Protein AF-X1S3T5-F1 (afdb_monomer)

Solvent-accessible surface area (backbone atoms only — not comparable to full-atom values): 7760 Å² total; per-residue (Å²): 111,68,67,63,49,52,54,51,52,50,55,52,50,51,53,50,52,52,49,50,54,53,49,53,52,50,53,52,50,52,52,51,49,52,53,50,51,56,49,50,52,53,48,52,55,48,54,51,51,52,53,51,52,54,50,53,50,50,52,50,49,52,48,44,70,74,37,48,56,56,51,55,51,50,56,60,45,52,71,33,62,77,34,66,72,46,38,52,52,49,53,52,30,56,75,66,46,58,40,40,69,66,55,52,20,63,73,66,75,44,60,62,70,58,47,53,51,42,51,51,53,38,36,72,70,66,45,39,45,68,49,99,85,58,33,36,27,54,55,75,90,116

Organism: NCBI:txid412755

Secondary structure (DSSP, 8-state):
-HHHHHHHHHHHHHHHHHHHHHHHHHHHHHHHHHHHHHHHHHHHHHHHHHHHHHHHHHHHHHHHHHHHHHHHHHHHHHHHHT-HHHHHHHHHHHHHSEEEHHHHHHHHT--HHHHHHHHHHHHHTT-EEE-TTSEEEEPP--

Foldseek 3Di:
DVVVVVVVVVVVVVVVVVVVVVVVVVVVVVVVVVVVVVVVVVVVVVVVVVVVVVVVVVVVVVVCVVCVLVVLVVVLVVVCVVPPLLNQLLVVQAVVFKDALVVSCVSSVHDSVVSVVSLVVCVVSVQWDADPVRIIGGDDRD

Sequence (142 aa):
LLDSKLTSTEATSEAKDLKSRFQEIRDSQQNMINKLEEALDKKREADEKVRKLNKEMEELRIFRQNNVNKITYYDKLTDLMEHEAQFKAFLIVEQVGSMTLDDLRNALGSPIVLVKKLVQNLQKVDLFEIDDAGKISVKKIE

Nearest PDB structures (foldseek):
  3cdh-assembly1_A  TM=7.301E-01  e=9.996E-03  Ruegeria pomeroyi DSS-3
  7wup-assembly1_B  TM=6.213E-01  e=3.443E-03  Apiospora montagnei NRRL 25634
  7y3h-assembly1_A  TM=6.331E-01  e=5.489E-03  Apiospora montagnei NRRL 25634
  7wvs-assembly1_A  TM=6.348E-01  e=1.491E-02  Aspergillus carbonarius ITEM 5010
  2qlz-assembly1_A  TM=7.220E-01  e=5.285E-02  unclassified

pLDDT: mean 84.18, std 7.91, range [53.16, 95.0]

Structure (mmCIF, N/CA/C/O backbone):
data_AF-X1S3T5-F1
#
_entry.id   AF-X1S3T5-F1
#
loop_
_atom_site.group_PDB
_atom_site.id
_atom_site.type_symbol
_atom_site.label_atom_id
_atom_site.label_alt_id
_atom_site.label_comp_id
_atom_site.label_asym_id
_atom_site.label_entity_id
_atom_site.label_seq_id
_atom_site.pdbx_PDB_ins_code
_atom_site.Cartn_x
_atom_site.Cartn_y
_atom_site.Cartn_z
_atom_site.occupancy
_atom_site.B_iso_or_equiv
_atom_site.auth_seq_id
_atom_site.auth_comp_id
_atom_site.auth_asym_id
_atom_site.auth_atom_id
_atom_site.pdbx_PDB_model_num
ATOM 1 N N . LEU A 1 1 ? -53.125 -5.033 75.603 1.00 62.16 1 LEU A N 1
ATOM 2 C CA . LEU A 1 1 ? -51.704 -5.411 75.828 1.00 62.16 1 LEU A CA 1
ATOM 3 C C . LEU A 1 1 ? -51.195 -6.394 74.775 1.00 62.16 1 LEU A C 1
ATOM 5 O O . LEU A 1 1 ? -50.121 -6.151 74.245 1.00 62.16 1 LEU A O 1
ATOM 9 N N . LEU A 1 2 ? -51.942 -7.459 74.450 1.00 70.94 2 LEU A N 1
ATOM 10 C CA . LEU A 1 2 ? -51.554 -8.410 73.397 1.00 70.94 2 LEU A CA 1
ATOM 11 C C . LEU A 1 2 ? -51.579 -7.778 71.989 1.00 70.94 2 LEU A C 1
ATOM 13 O O . LEU A 1 2 ? -50.569 -7.829 71.299 1.00 70.94 2 LEU A O 1
ATOM 17 N N . ASP A 1 3 ? -52.658 -7.072 71.626 1.00 66.69 3 ASP A N 1
ATOM 18 C CA . ASP A 1 3 ? -52.787 -6.401 70.313 1.00 66.69 3 ASP A CA 1
ATOM 19 C C . ASP A 1 3 ? -51.736 -5.313 70.073 1.00 66.69 3 ASP A C 1
ATOM 21 O O . ASP A 1 3 ? -51.215 -5.162 68.975 1.00 66.69 3 ASP A O 1
ATOM 25 N N . SER A 1 4 ? -51.364 -4.579 71.124 1.00 68.88 4 SER A N 1
ATOM 26 C CA . SER A 1 4 ? -50.289 -3.580 71.071 1.00 68.88 4 SER A CA 1
ATOM 27 C C . SER A 1 4 ? -48.908 -4.215 70.859 1.00 68.88 4 SER A C 1
ATOM 29 O O . SER A 1 4 ? -48.041 -3.598 70.244 1.00 68.88 4 SER A O 1
ATOM 31 N N . LYS A 1 5 ? -48.686 -5.440 71.354 1.00 70.44 5 LYS A N 1
ATOM 32 C CA . LYS A 1 5 ? -47.450 -6.183 71.084 1.00 70.44 5 LYS A CA 1
ATOM 33 C C . LYS A 1 5 ? -47.443 -6.742 69.665 1.00 70.44 5 LYS A C 1
ATOM 35 O O . LYS A 1 5 ? -46.418 -6.622 69.013 1.00 70.44 5 LYS A O 1
ATOM 40 N N . LEU A 1 6 ? -48.571 -7.277 69.196 1.00 72.06 6 LEU A N 1
ATOM 41 C CA . LEU A 1 6 ? -48.747 -7.793 67.833 1.00 72.06 6 LEU A CA 1
ATOM 42 C C . LEU A 1 6 ? -48.524 -6.707 66.769 1.00 72.06 6 LEU A C 1
ATOM 44 O O . LEU A 1 6 ? -47.671 -6.868 65.900 1.00 72.06 6 LEU A O 1
ATOM 48 N N . THR A 1 7 ? -49.180 -5.557 66.918 1.00 75.00 7 THR A N 1
ATOM 49 C CA . THR A 1 7 ? -48.998 -4.397 66.023 1.00 75.00 7 THR A CA 1
ATOM 50 C C . THR A 1 7 ? -47.572 -3.838 66.064 1.00 75.00 7 THR A C 1
ATOM 52 O O . THR A 1 7 ? -47.018 -3.464 65.036 1.00 75.00 7 THR A O 1
ATOM 55 N N . SER A 1 8 ? -46.927 -3.830 67.235 1.00 72.69 8 SER A N 1
ATOM 56 C CA . SER A 1 8 ? -45.516 -3.437 67.372 1.00 72.69 8 SER A CA 1
ATOM 57 C C . SER A 1 8 ? -44.557 -4.427 66.692 1.00 72.69 8 SER A C 1
ATOM 59 O O . SER A 1 8 ? -43.595 -4.010 66.043 1.00 72.69 8 SER A O 1
ATOM 61 N N . THR A 1 9 ? -44.825 -5.735 66.778 1.00 75.75 9 THR A N 1
ATOM 62 C CA . THR A 1 9 ? -44.039 -6.768 66.081 1.00 75.75 9 THR A CA 1
ATOM 63 C C . THR A 1 9 ? -44.226 -6.738 64.564 1.00 75.75 9 THR A C 1
ATOM 65 O O . THR A 1 9 ? -43.255 -6.916 63.834 1.00 75.75 9 THR A O 1
ATOM 68 N N . GLU A 1 10 ? -45.433 -6.447 64.075 1.00 78.31 10 GLU A N 1
ATOM 69 C CA . GLU A 1 10 ? -45.687 -6.254 62.642 1.00 78.31 10 GLU A CA 1
ATOM 70 C C . GLU A 1 10 ? -44.973 -5.005 62.120 1.00 78.31 10 GLU A C 1
ATOM 72 O O . GLU A 1 10 ? -44.196 -5.102 61.173 1.00 78.31 10 GLU A O 1
ATOM 77 N N . ALA A 1 11 ? -45.105 -3.867 62.807 1.00 78.12 11 ALA A N 1
ATOM 78 C CA . ALA A 1 11 ? -44.429 -2.627 62.424 1.00 78.12 11 ALA A CA 1
ATOM 79 C C . ALA A 1 11 ? -42.893 -2.754 62.436 1.00 78.12 11 ALA A C 1
ATOM 81 O O . ALA A 1 11 ? -42.201 -2.195 61.583 1.00 78.12 11 ALA A O 1
ATOM 82 N N . THR A 1 12 ? -42.329 -3.511 63.383 1.00 78.94 12 THR A N 1
ATOM 83 C CA . THR A 1 12 ? -40.879 -3.778 63.411 1.00 78.94 12 THR A CA 1
ATOM 84 C C . THR A 1 12 ? -40.437 -4.743 62.314 1.00 78.94 12 THR A C 1
ATOM 86 O O . THR A 1 12 ? -39.339 -4.575 61.777 1.00 78.94 12 THR A O 1
ATOM 89 N N . SER A 1 13 ? -41.270 -5.717 61.939 1.00 81.06 13 SER A N 1
ATOM 90 C CA . SER A 1 13 ? -41.000 -6.610 60.809 1.00 81.06 13 SER A CA 1
ATOM 91 C C . SER A 1 13 ? -41.051 -5.859 59.476 1.00 81.06 13 SER A C 1
ATOM 93 O O . SER A 1 13 ? -40.135 -5.992 58.666 1.00 81.06 13 SER A O 1
ATOM 95 N N . GLU A 1 14 ? -42.055 -5.002 59.280 1.00 82.38 14 GLU A N 1
ATOM 96 C CA . GLU A 1 14 ? -42.170 -4.139 58.101 1.00 82.38 14 GLU A CA 1
ATOM 97 C C . GLU A 1 14 ? -40.993 -3.169 57.991 1.00 82.38 14 GLU A C 1
ATOM 99 O O . GLU A 1 14 ? -40.385 -3.057 56.929 1.00 82.38 14 GLU A O 1
ATOM 104 N N . ALA A 1 15 ? -40.591 -2.525 59.091 1.00 82.25 15 ALA A N 1
ATOM 105 C CA . ALA A 1 15 ? -39.426 -1.641 59.100 1.00 82.25 15 ALA A CA 1
ATOM 106 C C . ALA A 1 15 ? -38.122 -2.379 58.746 1.00 82.25 15 ALA A C 1
ATOM 108 O O . ALA A 1 15 ? -37.241 -1.815 58.090 1.00 82.25 15 ALA A O 1
ATOM 109 N N . LYS A 1 16 ? -37.986 -3.646 59.162 1.00 85.00 16 LYS A N 1
ATOM 110 C CA . LYS A 1 16 ? -36.829 -4.484 58.830 1.00 85.00 16 LYS A CA 1
ATOM 111 C C . LYS A 1 16 ? -36.825 -4.881 57.352 1.00 85.00 16 LYS A C 1
ATOM 113 O O . LYS A 1 16 ? -35.767 -4.812 56.733 1.00 85.00 16 LYS A O 1
ATOM 118 N N . ASP A 1 17 ? -37.981 -5.228 56.787 1.00 89.06 17 ASP A N 1
ATOM 119 C CA . ASP A 1 17 ? -38.124 -5.529 55.356 1.00 89.06 17 ASP A CA 1
ATOM 120 C C . ASP A 1 17 ? -37.839 -4.291 54.492 1.00 89.06 17 ASP A C 1
ATOM 122 O O . ASP A 1 17 ? -37.055 -4.343 53.544 1.00 89.06 17 ASP A O 1
ATOM 126 N N . LEU A 1 18 ? -38.379 -3.133 54.883 1.00 85.12 18 LEU A N 1
ATOM 127 C CA . LEU A 1 18 ? -38.139 -1.864 54.196 1.00 85.12 18 LEU A CA 1
ATOM 128 C C . LEU A 1 18 ? -36.652 -1.491 54.209 1.00 85.12 18 LEU A C 1
ATOM 130 O O . LEU A 1 18 ? -36.106 -1.062 53.193 1.00 85.12 18 LEU A O 1
ATOM 134 N N . LYS A 1 19 ? -35.979 -1.689 55.349 1.00 89.12 19 LYS A N 1
ATOM 135 C CA . LYS A 1 19 ? -34.537 -1.462 55.482 1.00 89.12 19 LYS A CA 1
ATOM 136 C C . LYS A 1 19 ? -33.732 -2.367 54.549 1.00 89.12 19 LYS A C 1
ATOM 138 O O . LYS A 1 19 ? -32.821 -1.866 53.895 1.00 89.12 19 LYS A O 1
ATOM 143 N N . SER A 1 20 ? -34.074 -3.653 54.458 1.00 89.44 20 SER A N 1
ATOM 144 C CA . SER A 1 20 ? -33.423 -4.585 53.527 1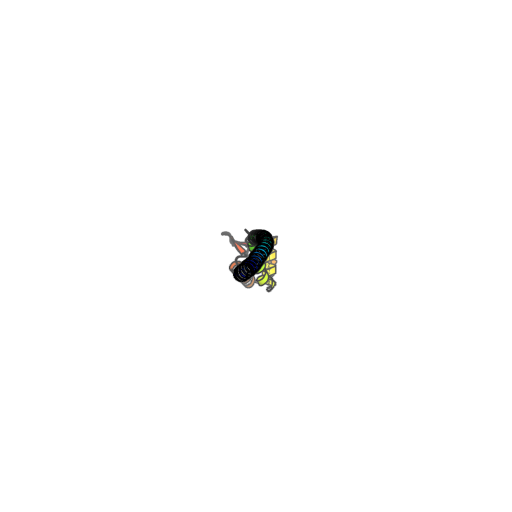.00 89.44 20 SER A CA 1
ATOM 145 C C . SER A 1 20 ? -33.583 -4.130 52.077 1.00 89.44 20 SER A C 1
ATOM 147 O O . SER A 1 20 ? -32.586 -4.009 51.371 1.00 89.44 20 SER A O 1
ATOM 149 N N . ARG A 1 21 ? -34.798 -3.748 51.658 1.00 90.94 21 ARG A N 1
ATOM 150 C CA . ARG A 1 21 ? -35.053 -3.238 50.298 1.00 90.94 21 ARG A CA 1
ATOM 151 C C . ARG A 1 21 ? -34.280 -1.955 49.996 1.00 90.94 21 ARG A C 1
ATOM 153 O O . ARG A 1 21 ? -33.737 -1.802 48.908 1.00 90.94 21 ARG A O 1
ATOM 160 N N . PHE A 1 22 ? -34.194 -1.029 50.952 1.00 91.81 22 PHE A N 1
ATOM 161 C CA . PHE A 1 22 ? -33.383 0.183 50.790 1.00 91.81 22 PHE A CA 1
ATOM 162 C C . PHE A 1 22 ? -31.897 -0.134 50.626 1.00 91.81 22 PHE A C 1
ATOM 164 O O . PHE A 1 22 ? -31.207 0.527 49.850 1.00 91.81 22 PHE A O 1
ATOM 171 N N . GLN A 1 23 ? -31.411 -1.135 51.352 1.00 91.12 23 GLN A N 1
ATOM 172 C CA . GLN A 1 23 ? -30.025 -1.565 51.276 1.00 91.12 23 GLN A CA 1
ATOM 173 C C . GLN A 1 23 ? -29.730 -2.220 49.920 1.00 91.12 23 GLN A C 1
ATOM 175 O O . GLN A 1 23 ? -28.777 -1.822 49.260 1.00 91.12 23 GLN A O 1
ATOM 180 N N . GLU A 1 24 ? -30.622 -3.082 49.429 1.00 92.62 24 GLU A N 1
ATOM 181 C CA . GLU A 1 24 ? -30.543 -3.666 48.083 1.00 92.62 24 GLU A CA 1
ATOM 182 C C . GLU A 1 24 ? -30.579 -2.606 46.971 1.00 92.62 24 GLU A C 1
ATOM 184 O O . GLU A 1 24 ? -29.788 -2.663 46.028 1.00 92.62 24 GLU A O 1
ATOM 189 N N . ILE A 1 25 ? -31.459 -1.603 47.083 1.00 92.50 25 ILE A N 1
ATOM 190 C CA . ILE A 1 25 ? -31.532 -0.492 46.121 1.00 92.50 25 ILE A CA 1
ATOM 191 C C . ILE A 1 25 ? -30.221 0.293 46.117 1.00 92.50 25 ILE A C 1
ATOM 193 O O . ILE A 1 25 ? -29.691 0.600 45.049 1.00 92.50 25 ILE A O 1
ATOM 197 N N . ARG A 1 26 ? -29.682 0.606 47.298 1.00 92.94 26 ARG A N 1
ATOM 198 C CA . ARG A 1 26 ? -28.414 1.325 47.426 1.00 92.94 26 ARG A CA 1
ATOM 199 C C . ARG A 1 26 ? -27.256 0.522 46.832 1.00 92.94 26 ARG A C 1
ATOM 201 O O . ARG A 1 26 ? -26.456 1.085 46.087 1.00 92.94 26 ARG A O 1
ATOM 208 N N . ASP A 1 27 ? -27.192 -0.776 47.104 1.00 94.56 27 ASP A N 1
ATOM 209 C CA . ASP A 1 27 ? -26.158 -1.660 46.563 1.00 94.56 27 ASP A CA 1
ATOM 210 C C . ASP A 1 27 ? -26.282 -1.776 45.034 1.00 94.56 27 ASP A C 1
ATOM 212 O O . ASP A 1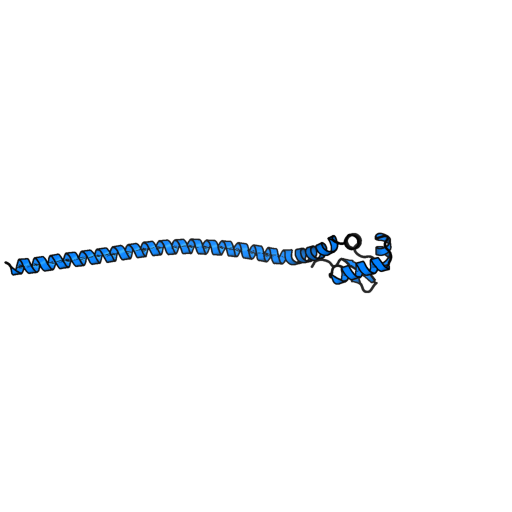 27 ? -25.287 -1.709 44.309 1.00 94.56 27 ASP A O 1
ATOM 216 N N . SER A 1 28 ? -27.509 -1.851 44.509 1.00 94.06 28 SER A N 1
ATOM 217 C CA . SER A 1 28 ? -27.770 -1.821 43.067 1.00 94.06 28 SER A CA 1
ATOM 218 C C . SER A 1 28 ? -27.358 -0.495 42.424 1.00 94.06 28 SER A C 1
ATOM 220 O O . SER A 1 28 ? -26.831 -0.499 41.310 1.00 94.06 28 SER A O 1
ATOM 222 N N . GLN A 1 29 ? -27.605 0.637 43.086 1.00 92.94 29 GLN A N 1
ATOM 223 C CA . GLN A 1 29 ? -27.195 1.956 42.603 1.00 92.94 29 GLN A CA 1
ATOM 224 C C . GLN A 1 29 ? -25.675 2.086 42.586 1.00 92.94 29 GLN A C 1
ATOM 226 O O . GLN A 1 29 ? -25.119 2.507 41.575 1.00 92.94 29 GLN A O 1
ATOM 231 N N . GLN A 1 30 ? -24.996 1.646 43.647 1.00 92.88 30 GLN A N 1
ATOM 232 C CA . GLN A 1 30 ? -23.536 1.651 43.699 1.00 92.88 30 GLN A CA 1
ATOM 233 C C . GLN A 1 30 ? -22.935 0.767 42.599 1.00 92.88 30 GLN A C 1
ATOM 235 O O . GLN A 1 30 ? -22.013 1.182 41.902 1.00 92.88 30 GLN A O 1
ATOM 240 N N . ASN A 1 31 ? -23.502 -0.420 42.375 1.00 95.00 31 ASN A N 1
ATOM 241 C CA . ASN A 1 31 ? -23.077 -1.303 41.291 1.00 95.00 31 ASN A CA 1
ATOM 242 C C . ASN A 1 31 ? -23.300 -0.683 39.904 1.00 95.00 31 ASN A C 1
ATOM 244 O O . ASN A 1 31 ? -22.478 -0.877 39.009 1.00 95.00 31 ASN A O 1
ATOM 248 N N . MET A 1 32 ? -24.398 0.053 39.703 1.00 92.12 32 MET A N 1
ATOM 249 C CA . MET A 1 32 ? -24.631 0.788 38.456 1.00 92.12 32 MET A CA 1
ATOM 250 C C . MET A 1 32 ? -23.618 1.912 38.254 1.00 92.12 32 MET A C 1
ATOM 252 O O . MET A 1 32 ? -23.115 2.052 37.143 1.00 92.12 32 MET A O 1
ATOM 256 N N . ILE A 1 33 ? -23.292 2.670 39.304 1.00 93.81 33 ILE A N 1
ATOM 257 C CA . ILE A 1 33 ? -22.275 3.729 39.247 1.00 93.81 33 ILE A CA 1
ATOM 258 C C . ILE A 1 33 ? -20.923 3.133 38.851 1.00 93.81 33 ILE A C 1
ATOM 260 O O . ILE A 1 33 ? -20.345 3.568 37.859 1.00 93.81 33 ILE A O 1
ATOM 264 N N . ASN A 1 34 ? -20.484 2.070 39.530 1.00 94.88 34 ASN A N 1
ATOM 265 C CA . ASN A 1 34 ? -19.206 1.418 39.236 1.00 94.88 34 ASN A CA 1
ATOM 266 C C . ASN A 1 34 ? -19.149 0.905 37.783 1.00 94.88 34 ASN A C 1
ATOM 268 O O . ASN A 1 34 ? -18.171 1.125 37.073 1.00 94.88 34 ASN A O 1
ATOM 272 N N . LYS A 1 35 ? -20.223 0.267 37.294 1.00 94.56 35 LYS A N 1
ATOM 273 C CA . LYS A 1 35 ? -20.303 -0.190 35.893 1.00 94.56 35 LYS A CA 1
ATOM 274 C C . LYS A 1 35 ? -20.253 0.965 34.896 1.00 94.56 35 LYS A C 1
ATOM 276 O O . LYS A 1 35 ? -19.726 0.800 33.797 1.00 94.56 35 LYS A O 1
ATOM 281 N N . LEU A 1 36 ? -20.840 2.106 35.247 1.00 93.19 36 LEU A N 1
ATOM 282 C CA . LEU A 1 36 ? -20.867 3.285 34.392 1.00 93.19 36 LEU A CA 1
ATOM 283 C C . LEU A 1 36 ? -19.487 3.948 34.328 1.00 93.19 36 LEU A C 1
ATOM 285 O O . LEU A 1 36 ? -19.058 4.322 33.240 1.00 93.19 36 LEU A O 1
ATOM 289 N N . GLU A 1 37 ? -18.767 4.012 35.448 1.00 92.56 37 GLU A N 1
ATOM 290 C CA . GLU A 1 37 ? -17.366 4.447 35.496 1.00 92.56 37 GLU A CA 1
ATOM 291 C C . GLU A 1 37 ? -16.473 3.539 34.640 1.00 92.56 37 GLU A C 1
ATOM 293 O O . GLU A 1 37 ? -15.806 4.026 33.727 1.00 92.56 37 GLU A O 1
ATOM 298 N N . GLU A 1 38 ? -16.559 2.216 34.817 1.00 94.56 38 GLU A N 1
ATOM 299 C CA . GLU A 1 38 ? -15.812 1.262 33.986 1.00 94.56 38 GLU A CA 1
ATOM 300 C C . GLU A 1 38 ? -16.133 1.400 32.489 1.00 94.56 38 GLU A C 1
ATOM 302 O O . GLU A 1 38 ? -15.251 1.277 31.636 1.00 94.56 38 GLU A O 1
ATOM 307 N N . ALA A 1 39 ? -17.404 1.625 32.142 1.00 92.31 39 ALA A N 1
ATOM 308 C CA . ALA A 1 39 ? -17.819 1.807 30.757 1.00 92.31 39 ALA A CA 1
ATOM 309 C C . ALA A 1 39 ? -17.270 3.112 30.162 1.00 92.31 39 ALA A C 1
ATOM 311 O O . ALA A 1 39 ? -16.869 3.132 28.997 1.00 92.31 39 ALA A O 1
ATOM 312 N N . LEU A 1 40 ? -17.229 4.191 30.947 1.00 93.12 40 LEU A N 1
ATOM 313 C CA . LEU A 1 40 ? -16.652 5.466 30.527 1.00 93.12 40 LEU A CA 1
ATOM 314 C C . LEU A 1 40 ? -15.141 5.363 30.319 1.00 93.12 40 LEU A C 1
ATOM 316 O O . LEU A 1 40 ? -14.641 5.889 29.323 1.00 93.12 40 LEU A O 1
ATOM 320 N N . ASP A 1 41 ? -14.429 4.659 31.194 1.00 93.69 41 ASP A N 1
ATOM 321 C CA . ASP A 1 41 ? -12.988 4.453 31.044 1.00 93.69 41 ASP A CA 1
ATOM 322 C C . ASP A 1 41 ? -12.675 3.589 29.819 1.00 93.69 41 ASP A C 1
ATOM 324 O O . ASP A 1 41 ? -11.878 3.988 28.968 1.00 93.69 41 ASP A O 1
ATOM 328 N N . LYS A 1 42 ? -13.409 2.486 29.619 1.00 92.31 42 LYS A N 1
ATOM 329 C CA . LYS A 1 42 ? -13.303 1.672 28.393 1.00 92.31 42 LYS A CA 1
ATOM 330 C C . LYS A 1 42 ? -13.609 2.479 27.133 1.00 92.31 42 LYS A C 1
ATOM 332 O O . LYS A 1 42 ? -12.945 2.297 26.112 1.00 92.31 42 LYS A O 1
ATOM 337 N N . LYS A 1 43 ? -14.596 3.381 27.185 1.00 91.69 43 LYS A N 1
ATOM 338 C CA . LYS A 1 43 ? -14.912 4.274 26.065 1.00 91.69 43 LYS A CA 1
ATOM 339 C C . LYS A 1 43 ? -13.743 5.215 25.767 1.00 91.69 43 LYS A C 1
ATOM 341 O O . LYS A 1 43 ? -13.377 5.355 24.605 1.00 91.69 43 LYS A O 1
ATOM 346 N N . ARG A 1 44 ? -13.138 5.828 26.789 1.00 92.62 44 ARG A N 1
ATOM 347 C CA . ARG A 1 44 ? -11.970 6.709 26.617 1.00 92.62 44 ARG A CA 1
ATOM 348 C C . ARG A 1 44 ? -10.796 5.968 25.984 1.00 92.62 44 ARG A C 1
ATOM 350 O O . ARG A 1 44 ? -10.231 6.459 25.011 1.00 92.62 44 ARG A O 1
ATOM 357 N N . GLU A 1 45 ? -10.477 4.771 26.470 1.00 93.56 45 GLU A N 1
ATOM 358 C CA . GLU A 1 45 ? -9.417 3.940 25.888 1.00 93.56 45 GLU A CA 1
ATOM 359 C C . GLU A 1 45 ? -9.706 3.558 24.430 1.00 93.56 45 GLU A C 1
ATOM 361 O O . GLU A 1 45 ? -8.807 3.568 23.584 1.00 93.56 45 GLU A O 1
ATOM 366 N N . ALA A 1 46 ? -10.959 3.216 24.117 1.00 89.44 46 ALA A N 1
ATOM 367 C CA . ALA A 1 46 ? -11.375 2.906 22.755 1.00 89.44 46 ALA A CA 1
ATOM 368 C C . ALA A 1 46 ? -11.254 4.133 21.838 1.00 89.44 46 ALA A C 1
ATOM 370 O O . ALA A 1 46 ? -10.691 4.020 20.750 1.00 89.44 46 ALA A O 1
ATOM 371 N N . ASP A 1 47 ? -11.696 5.308 22.292 1.00 90.88 47 ASP A N 1
ATOM 372 C CA . ASP A 1 47 ? -11.585 6.564 21.546 1.00 90.88 47 ASP A CA 1
ATOM 373 C C . ASP A 1 47 ? -10.112 6.933 21.280 1.00 90.88 47 ASP A C 1
ATOM 375 O O . ASP A 1 47 ? -9.763 7.382 20.184 1.00 90.88 47 ASP A O 1
ATOM 379 N N . GLU A 1 48 ? -9.210 6.699 22.238 1.00 91.81 48 GLU A N 1
ATOM 380 C CA . GLU A 1 48 ? -7.769 6.890 22.040 1.00 91.81 48 GLU A CA 1
ATOM 381 C C . GLU A 1 48 ? -7.176 5.915 21.018 1.00 91.81 48 GLU A C 1
ATOM 383 O O . GLU A 1 48 ? -6.392 6.330 20.158 1.00 91.81 48 GLU A O 1
ATOM 388 N N . LYS A 1 49 ? -7.561 4.634 21.068 1.00 91.50 49 LYS A N 1
ATOM 389 C CA . LYS A 1 49 ? -7.144 3.634 20.072 1.00 91.50 49 LYS A CA 1
ATOM 390 C C . LYS A 1 49 ? -7.631 4.008 18.676 1.00 91.50 49 LYS A C 1
ATOM 392 O O . LYS A 1 49 ? -6.842 3.977 17.738 1.00 91.50 49 LYS A O 1
ATOM 397 N N . VAL A 1 50 ? -8.886 4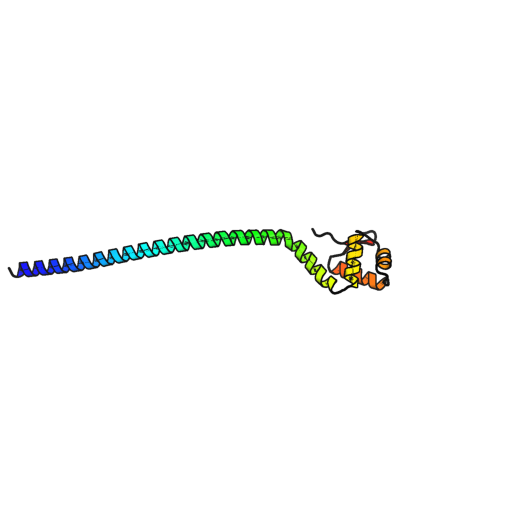.439 18.545 1.00 90.44 50 VAL A N 1
ATOM 398 C CA . VAL A 1 50 ? -9.451 4.912 17.272 1.00 90.44 50 VAL A CA 1
ATOM 399 C C . VAL A 1 50 ? -8.673 6.118 16.747 1.00 90.44 50 VAL A C 1
ATOM 401 O O . VAL A 1 50 ? -8.340 6.167 15.566 1.00 90.44 50 VAL A O 1
ATOM 404 N N . ARG A 1 51 ? -8.308 7.075 17.610 1.00 90.69 51 ARG A N 1
ATOM 405 C CA . ARG A 1 51 ? -7.480 8.223 17.204 1.00 90.69 51 ARG A CA 1
ATOM 406 C C . ARG A 1 51 ? -6.095 7.807 16.711 1.00 90.69 51 ARG A C 1
ATOM 408 O O . ARG A 1 51 ? -5.629 8.383 15.733 1.00 90.69 51 ARG A O 1
ATOM 415 N N . LYS A 1 52 ? -5.438 6.847 17.370 1.00 92.69 52 LYS A N 1
ATOM 416 C CA . LYS A 1 52 ? -4.132 6.323 16.931 1.00 92.69 52 LYS A CA 1
ATOM 417 C C . LYS A 1 52 ? -4.248 5.615 15.581 1.00 92.69 52 LYS A C 1
ATOM 419 O O . LYS A 1 52 ? -3.546 5.992 14.652 1.00 92.69 52 LYS A O 1
ATOM 424 N N . LEU A 1 53 ? -5.210 4.704 15.442 1.00 90.25 53 LEU A N 1
ATOM 425 C CA . LEU A 1 53 ? -5.455 3.975 14.195 1.00 90.25 53 LEU A CA 1
ATOM 426 C C . LEU A 1 53 ? -5.808 4.905 13.029 1.00 90.25 53 LEU A C 1
ATOM 428 O O . LEU A 1 53 ? -5.340 4.698 11.916 1.00 90.25 53 LEU A O 1
ATOM 432 N N . ASN A 1 54 ? -6.590 5.961 13.269 1.00 88.44 54 ASN A N 1
ATOM 433 C CA . ASN A 1 54 ? -6.904 6.943 12.231 1.00 88.44 54 ASN A CA 1
ATOM 434 C C . ASN A 1 54 ? -5.667 7.729 11.773 1.00 88.44 54 ASN A C 1
ATOM 436 O O . ASN A 1 54 ? -5.554 8.032 10.588 1.00 88.44 54 ASN A O 1
ATOM 440 N N . LYS A 1 55 ? -4.736 8.049 12.684 1.00 90.88 55 LYS A N 1
ATOM 441 C CA . LYS A 1 55 ? -3.462 8.685 12.314 1.00 90.88 55 LYS A CA 1
ATOM 442 C C . LYS A 1 55 ? -2.601 7.747 11.475 1.00 90.88 55 LYS A C 1
ATOM 444 O O . LYS A 1 55 ? -2.161 8.142 10.403 1.00 90.88 55 LYS A O 1
ATOM 449 N N . GLU A 1 56 ? -2.437 6.504 11.923 1.00 89.88 56 GLU A N 1
ATOM 450 C CA . GLU A 1 56 ? -1.678 5.482 11.194 1.00 89.88 56 GLU A CA 1
ATOM 451 C C . GLU A 1 56 ? -2.280 5.213 9.806 1.00 89.88 56 GLU A C 1
ATOM 453 O O . GLU A 1 56 ? -1.552 5.116 8.822 1.00 89.88 56 GLU A O 1
ATOM 458 N N . MET A 1 57 ? -3.612 5.160 9.686 1.00 84.19 57 MET A N 1
ATOM 459 C CA . MET A 1 57 ? -4.270 5.020 8.385 1.00 84.19 57 MET A CA 1
ATOM 460 C C . MET A 1 57 ? -3.985 6.192 7.449 1.00 84.19 57 MET A C 1
ATOM 462 O O . MET A 1 57 ? -3.763 5.961 6.261 1.00 84.19 57 MET A O 1
ATOM 466 N N . GLU A 1 58 ? -3.989 7.432 7.943 1.00 86.38 58 GLU A N 1
ATOM 467 C CA . GLU A 1 58 ? -3.695 8.584 7.086 1.00 86.38 58 GLU A CA 1
ATOM 468 C C . GLU A 1 58 ? -2.220 8.607 6.672 1.00 86.38 58 GLU A C 1
ATOM 470 O O . GLU A 1 58 ? -1.920 8.850 5.505 1.00 86.38 58 GLU A O 1
ATOM 475 N N . GLU A 1 59 ? -1.300 8.255 7.573 1.00 87.94 59 GLU A N 1
ATOM 476 C CA . GLU A 1 59 ? 0.120 8.080 7.243 1.00 87.94 59 GLU A CA 1
ATOM 477 C C . GLU A 1 59 ? 0.322 7.002 6.170 1.00 87.94 59 GLU A C 1
ATOM 479 O O . GLU A 1 59 ? 1.020 7.236 5.182 1.00 87.94 59 GLU A O 1
ATOM 484 N N . LEU A 1 60 ? -0.344 5.850 6.300 1.00 84.19 60 LEU A N 1
ATOM 485 C CA . LEU A 1 60 ? -0.312 4.785 5.296 1.00 84.19 60 LEU A CA 1
ATOM 486 C C . LEU A 1 60 ? -0.943 5.219 3.972 1.00 84.19 60 LEU A C 1
ATOM 488 O O . LEU A 1 60 ? -0.453 4.843 2.906 1.00 84.19 60 LEU A O 1
ATOM 492 N N . ARG A 1 61 ? -2.010 6.023 4.008 1.00 80.88 61 ARG A N 1
ATOM 493 C CA . ARG A 1 61 ? -2.658 6.556 2.805 1.00 80.88 61 ARG A CA 1
ATOM 494 C C . ARG A 1 61 ? -1.728 7.505 2.057 1.00 80.88 61 ARG A C 1
ATOM 496 O O . ARG A 1 61 ? -1.561 7.345 0.849 1.00 80.88 61 ARG A O 1
ATOM 503 N N . ILE A 1 62 ? -1.082 8.424 2.774 1.00 85.56 62 ILE A N 1
ATOM 504 C CA . ILE A 1 62 ? -0.080 9.345 2.226 1.00 85.56 62 ILE A CA 1
ATOM 505 C C . ILE A 1 62 ? 1.117 8.560 1.685 1.00 85.56 62 ILE A C 1
ATOM 507 O O . ILE A 1 62 ? 1.559 8.798 0.561 1.00 85.56 62 ILE A O 1
ATOM 511 N N . PHE A 1 63 ? 1.619 7.580 2.441 1.00 82.44 63 PHE A N 1
ATOM 512 C CA . PHE A 1 63 ? 2.714 6.721 2.001 1.00 82.44 63 PHE A CA 1
ATOM 513 C C . PHE A 1 63 ? 2.354 5.987 0.709 1.00 82.44 63 PHE A C 1
ATOM 515 O O . PHE A 1 63 ? 3.130 6.013 -0.246 1.00 82.44 63 PHE A O 1
ATOM 522 N N . ARG A 1 64 ? 1.167 5.378 0.649 1.00 78.81 64 ARG A N 1
ATOM 523 C CA . ARG A 1 64 ? 0.673 4.690 -0.542 1.00 78.81 64 ARG A CA 1
ATOM 524 C C . ARG A 1 64 ? 0.579 5.657 -1.719 1.00 78.81 64 ARG A C 1
ATOM 526 O O . ARG A 1 64 ? 1.107 5.357 -2.780 1.00 78.81 64 ARG A O 1
ATOM 533 N N . GLN A 1 65 ? -0.022 6.827 -1.539 1.00 79.25 65 GLN A N 1
ATOM 534 C CA . GLN A 1 65 ? -0.158 7.810 -2.613 1.00 79.25 65 GLN A CA 1
ATOM 535 C C . GLN A 1 65 ? 1.202 8.273 -3.161 1.00 79.25 65 GLN A C 1
ATOM 537 O O . GLN A 1 65 ? 1.369 8.372 -4.371 1.00 79.25 65 GLN A O 1
ATOM 542 N N . ASN A 1 66 ? 2.190 8.478 -2.289 1.00 79.56 66 ASN A N 1
ATOM 543 C CA . ASN A 1 66 ? 3.515 8.958 -2.683 1.00 79.56 66 ASN A CA 1
ATOM 544 C C . ASN A 1 66 ? 4.425 7.868 -3.266 1.00 79.56 66 ASN A C 1
ATOM 546 O O . ASN A 1 66 ? 5.389 8.182 -3.965 1.00 79.56 66 ASN A O 1
ATOM 550 N N . ASN A 1 67 ? 4.174 6.598 -2.938 1.00 80.75 67 ASN A N 1
ATOM 551 C CA . ASN A 1 67 ? 5.089 5.506 -3.268 1.00 80.75 67 ASN A CA 1
ATOM 552 C C . ASN A 1 67 ? 4.500 4.461 -4.212 1.00 80.75 67 ASN A C 1
ATOM 554 O O . ASN A 1 67 ? 5.277 3.693 -4.758 1.00 80.75 67 ASN A O 1
ATOM 558 N N . VAL A 1 68 ? 3.190 4.429 -4.477 1.00 78.56 68 VAL A N 1
ATOM 559 C CA . VAL A 1 68 ? 2.595 3.445 -5.404 1.00 78.56 68 VAL A CA 1
ATOM 560 C C . VAL A 1 68 ? 3.212 3.528 -6.795 1.00 78.56 68 VAL A C 1
ATOM 562 O O . VAL A 1 68 ? 3.535 2.486 -7.358 1.00 78.56 68 VAL A O 1
ATOM 565 N N . ASN A 1 69 ? 3.446 4.728 -7.327 1.00 73.50 69 ASN A N 1
ATOM 566 C CA . ASN A 1 69 ? 4.042 4.879 -8.659 1.00 73.50 69 ASN A CA 1
ATOM 567 C C . ASN A 1 69 ? 5.487 4.360 -8.677 1.00 73.50 69 ASN A C 1
ATOM 569 O O . ASN A 1 69 ? 5.877 3.644 -9.596 1.00 73.50 69 ASN A O 1
ATOM 573 N N . LYS A 1 70 ? 6.252 4.629 -7.609 1.00 75.62 70 LYS A N 1
ATOM 574 C CA . LYS A 1 70 ? 7.619 4.115 -7.440 1.00 75.62 70 LYS A CA 1
ATOM 575 C C . LYS A 1 70 ? 7.641 2.598 -7.275 1.00 75.62 70 LYS A C 1
ATOM 577 O O . LYS A 1 70 ? 8.421 1.938 -7.942 1.00 75.62 70 LYS A O 1
ATOM 582 N N . ILE A 1 71 ? 6.776 2.048 -6.424 1.00 76.12 71 ILE A N 1
ATOM 583 C CA . ILE A 1 71 ? 6.656 0.604 -6.187 1.00 76.12 71 ILE A CA 1
ATOM 584 C C . ILE A 1 71 ? 6.284 -0.097 -7.492 1.00 76.12 71 ILE A C 1
ATOM 586 O O . ILE A 1 71 ? 6.981 -1.011 -7.898 1.00 76.12 71 ILE A O 1
ATOM 590 N N . THR A 1 72 ? 5.276 0.401 -8.210 1.00 75.50 72 THR A N 1
ATOM 591 C CA . THR A 1 72 ? 4.852 -0.173 -9.497 1.00 75.50 72 THR A CA 1
ATOM 592 C C . THR A 1 72 ? 5.974 -0.115 -10.535 1.00 75.50 72 THR A C 1
ATOM 594 O O . THR A 1 72 ? 6.145 -1.045 -11.317 1.00 75.50 72 THR A O 1
ATOM 597 N N . TYR A 1 73 ? 6.751 0.969 -10.559 1.00 72.12 73 TYR A N 1
ATOM 598 C CA . TYR A 1 73 ? 7.911 1.082 -11.437 1.00 72.12 73 TYR A CA 1
ATOM 599 C C . TYR A 1 73 ? 9.013 0.075 -11.082 1.00 72.12 73 TYR A C 1
ATOM 601 O O . TYR A 1 73 ? 9.529 -0.598 -11.971 1.00 72.12 73 TYR A O 1
ATOM 609 N N . TYR A 1 74 ? 9.349 -0.067 -9.798 1.00 75.25 74 TYR A N 1
ATOM 610 C CA . TYR A 1 74 ? 10.352 -1.033 -9.349 1.00 75.25 74 TYR A CA 1
ATOM 611 C C . TYR A 1 74 ? 9.891 -2.481 -9.527 1.00 75.25 74 TYR A C 1
ATOM 613 O O . TYR A 1 74 ? 10.694 -3.301 -9.952 1.00 75.25 74 TYR A O 1
ATOM 621 N N . ASP A 1 75 ? 8.612 -2.785 -9.305 1.00 76.88 75 ASP A N 1
ATOM 622 C CA . ASP A 1 75 ? 8.037 -4.107 -9.571 1.00 76.88 75 ASP A CA 1
ATOM 623 C C . ASP A 1 75 ? 8.176 -4.476 -11.055 1.00 76.88 75 ASP A C 1
ATOM 625 O O . ASP A 1 75 ? 8.630 -5.571 -11.376 1.00 76.88 75 ASP A O 1
ATOM 629 N N . LYS A 1 76 ? 7.897 -3.536 -11.973 1.00 72.38 76 LYS A N 1
ATOM 630 C CA . LYS A 1 76 ? 8.143 -3.730 -13.415 1.00 72.38 76 LYS A CA 1
ATOM 631 C C . LYS A 1 76 ? 9.626 -3.943 -13.737 1.00 72.38 76 LYS A C 1
ATOM 633 O O . LYS A 1 76 ? 9.951 -4.628 -14.704 1.00 72.38 76 LYS A O 1
ATOM 638 N N . LEU A 1 77 ? 10.524 -3.328 -12.965 1.00 72.25 77 LEU A N 1
ATOM 639 C CA . LEU A 1 77 ? 11.967 -3.477 -13.132 1.00 72.25 77 LEU A CA 1
ATOM 640 C C . LEU A 1 77 ? 12.465 -4.839 -12.628 1.00 72.25 77 LEU A C 1
ATOM 642 O O . LEU A 1 77 ? 13.401 -5.379 -13.210 1.00 72.25 77 LEU A O 1
ATOM 646 N N . THR A 1 78 ? 11.843 -5.401 -11.587 1.00 71.62 78 THR A N 1
ATOM 647 C CA . THR A 1 78 ? 12.210 -6.703 -11.009 1.00 71.62 78 THR A CA 1
ATOM 648 C C . THR A 1 78 ? 12.161 -7.811 -12.056 1.00 71.62 78 THR A C 1
ATOM 650 O O . THR A 1 78 ? 13.144 -8.532 -12.215 1.00 71.62 78 THR A O 1
ATOM 653 N N . ASP A 1 79 ? 11.091 -7.876 -12.852 1.00 71.94 79 ASP A N 1
ATOM 654 C CA . ASP A 1 79 ? 10.955 -8.870 -13.930 1.00 71.94 79 ASP A CA 1
ATOM 655 C C . ASP A 1 79 ? 12.051 -8.724 -15.005 1.00 71.94 79 ASP A C 1
ATOM 657 O O . ASP A 1 79 ? 12.453 -9.688 -15.656 1.00 71.94 79 ASP A O 1
ATOM 661 N N . LEU A 1 80 ? 12.571 -7.507 -15.198 1.00 68.19 80 LEU A N 1
ATOM 662 C CA . LEU A 1 80 ? 13.666 -7.244 -16.132 1.00 68.19 80 LEU A CA 1
ATOM 663 C C . LEU A 1 80 ? 15.044 -7.519 -15.538 1.00 68.19 80 LEU A C 1
ATOM 665 O O . LEU A 1 80 ? 15.966 -7.835 -16.291 1.00 68.19 80 LEU A O 1
ATOM 669 N N . MET A 1 81 ? 15.203 -7.402 -14.216 1.00 65.00 81 MET A N 1
ATOM 670 C CA . MET A 1 81 ? 16.444 -7.751 -13.522 1.00 65.00 81 MET A CA 1
ATOM 671 C C . MET A 1 81 ? 16.772 -9.241 -13.661 1.00 65.00 81 MET A C 1
ATOM 673 O O . MET A 1 81 ? 17.946 -9.607 -13.658 1.00 65.00 81 MET A O 1
ATOM 677 N N . GLU A 1 82 ? 15.765 -10.094 -13.861 1.00 71.88 82 GLU A N 1
ATOM 678 C CA . GLU A 1 82 ? 15.954 -11.520 -14.159 1.00 71.88 82 GLU A CA 1
ATOM 679 C C . GLU A 1 82 ? 16.573 -11.767 -15.549 1.00 71.88 82 GLU A C 1
ATOM 681 O O . GLU A 1 82 ? 17.098 -12.846 -15.839 1.00 71.88 82 GLU A O 1
ATOM 686 N N . HIS A 1 83 ? 16.557 -10.759 -16.424 1.00 80.25 83 HIS A N 1
ATOM 687 C CA . HIS A 1 83 ? 17.046 -10.840 -17.792 1.00 80.25 83 HIS A CA 1
ATOM 688 C C . HIS A 1 83 ? 18.185 -9.842 -18.035 1.00 80.25 83 HIS A C 1
ATOM 690 O O . HIS A 1 83 ? 17.982 -8.726 -18.513 1.00 80.25 83 HIS A O 1
ATOM 696 N N . GLU A 1 84 ? 19.423 -10.289 -17.795 1.00 79.81 84 GLU A N 1
ATOM 697 C CA . GLU A 1 84 ? 20.653 -9.481 -17.877 1.00 79.81 84 GLU A CA 1
ATOM 698 C C . GLU A 1 84 ? 20.745 -8.598 -19.139 1.00 79.81 84 GLU A C 1
ATOM 700 O O . GLU A 1 84 ? 21.122 -7.429 -19.065 1.00 79.81 84 GLU A O 1
ATOM 705 N N . ALA A 1 85 ? 20.370 -9.127 -20.309 1.00 82.31 85 ALA A N 1
ATOM 706 C CA . ALA A 1 85 ? 20.415 -8.384 -21.570 1.00 82.31 85 ALA A CA 1
ATOM 707 C C . ALA A 1 85 ? 19.387 -7.238 -21.640 1.00 82.31 85 ALA A C 1
ATOM 709 O O . ALA A 1 85 ? 19.668 -6.194 -22.226 1.00 82.31 85 ALA A O 1
ATOM 710 N N . GLN A 1 86 ? 18.205 -7.420 -21.046 1.00 82.31 86 GLN A N 1
ATOM 711 C CA . GLN A 1 86 ? 17.162 -6.392 -20.983 1.00 82.31 86 GLN A CA 1
ATOM 712 C C . GLN A 1 86 ? 17.521 -5.317 -19.967 1.00 82.31 86 GLN A C 1
ATOM 714 O O . GLN A 1 86 ? 17.401 -4.133 -20.267 1.00 82.31 86 GLN A O 1
ATOM 719 N N . PHE A 1 87 ? 18.037 -5.728 -18.810 1.00 83.31 87 PHE A N 1
ATOM 720 C CA . PHE A 1 87 ? 18.503 -4.813 -17.778 1.00 83.31 87 PHE A CA 1
ATOM 721 C C . PHE A 1 87 ? 19.665 -3.931 -18.264 1.00 83.31 87 PHE A C 1
ATOM 723 O O . PHE A 1 87 ? 19.641 -2.714 -18.088 1.00 83.31 87 PHE A O 1
ATOM 730 N N . LYS A 1 88 ? 20.649 -4.506 -18.972 1.00 84.94 88 LYS A N 1
ATOM 731 C CA . LYS A 1 88 ? 21.733 -3.729 -19.602 1.00 84.94 88 LYS A CA 1
ATOM 732 C C . LYS A 1 88 ? 21.209 -2.740 -20.641 1.00 84.94 88 LYS A C 1
ATOM 734 O O . LYS A 1 88 ? 21.650 -1.596 -20.660 1.00 84.94 88 LYS A O 1
ATOM 739 N N . ALA A 1 89 ? 20.269 -3.163 -21.490 1.00 84.88 89 ALA A N 1
ATOM 740 C CA . ALA A 1 89 ? 19.658 -2.281 -22.483 1.00 84.88 89 ALA A CA 1
ATOM 741 C C . ALA A 1 89 ? 18.938 -1.103 -21.815 1.00 84.88 89 ALA A C 1
ATOM 743 O O . ALA A 1 89 ? 19.093 0.035 -22.248 1.00 84.88 89 ALA A O 1
ATOM 744 N N . PHE A 1 90 ? 18.207 -1.378 -20.736 1.00 86.44 90 PHE A N 1
ATOM 745 C CA . PHE A 1 90 ? 17.521 -0.377 -19.934 1.00 86.44 90 PHE A CA 1
ATOM 746 C C . PHE A 1 90 ? 18.488 0.667 -19.352 1.00 86.44 90 PHE A C 1
ATOM 748 O O . PHE A 1 90 ? 18.325 1.854 -19.625 1.00 86.44 90 PHE A O 1
ATOM 755 N N . LEU A 1 91 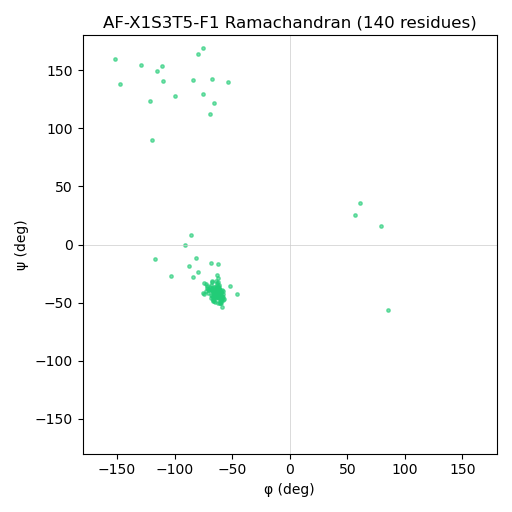? 19.540 0.235 -18.646 1.00 84.56 91 LEU A N 1
ATOM 756 C CA . LEU A 1 91 ? 20.522 1.138 -18.028 1.00 84.56 91 LEU A CA 1
ATOM 757 C C . LEU A 1 91 ? 21.261 2.015 -19.046 1.00 84.56 91 LEU A C 1
ATOM 759 O O . LEU A 1 91 ? 21.520 3.189 -18.790 1.00 84.56 91 LEU A O 1
ATOM 763 N N . ILE A 1 92 ? 21.602 1.456 -20.210 1.00 86.69 92 ILE A N 1
ATOM 764 C CA . ILE A 1 92 ? 22.288 2.199 -21.273 1.00 86.69 92 ILE A CA 1
ATOM 765 C C . ILE A 1 92 ? 21.399 3.336 -21.793 1.00 86.69 92 ILE A C 1
ATOM 767 O O . ILE A 1 92 ? 21.871 4.463 -21.950 1.00 86.69 92 ILE A O 1
ATOM 771 N N . VAL A 1 93 ? 20.115 3.060 -22.042 1.00 87.19 93 VAL A N 1
ATOM 772 C CA . VAL A 1 93 ? 19.166 4.087 -22.496 1.00 87.19 93 VAL A CA 1
ATOM 773 C C . VAL A 1 93 ? 18.891 5.099 -21.382 1.00 87.19 93 VAL A C 1
ATOM 775 O O . VAL A 1 93 ? 18.851 6.292 -21.663 1.00 87.19 93 VAL A O 1
ATOM 778 N N . GLU A 1 94 ? 18.776 4.663 -20.124 1.00 85.31 94 GLU A N 1
ATOM 779 C CA . GLU A 1 94 ? 18.594 5.549 -18.965 1.00 85.31 94 GLU A CA 1
ATOM 780 C C . GLU A 1 94 ? 19.758 6.540 -18.813 1.00 85.31 94 GLU A C 1
ATOM 782 O O . GLU A 1 94 ? 19.542 7.739 -18.640 1.00 85.31 94 GLU A O 1
ATOM 787 N N . GLN A 1 95 ? 20.998 6.060 -18.936 1.00 85.50 95 GLN A N 1
ATOM 788 C CA . GLN A 1 95 ? 22.199 6.876 -18.758 1.00 85.50 95 GLN A CA 1
ATOM 789 C C . GLN A 1 95 ? 22.429 7.867 -19.910 1.00 85.50 95 GLN A C 1
ATOM 791 O O . GLN A 1 95 ? 22.924 8.972 -19.688 1.00 85.50 95 GLN A O 1
ATOM 796 N N . VAL A 1 96 ? 22.094 7.479 -21.143 1.00 85.94 96 VAL A N 1
ATOM 797 C CA . VAL A 1 96 ? 22.260 8.325 -22.341 1.00 85.94 96 VAL A CA 1
ATOM 798 C C . VAL A 1 96 ? 21.031 9.217 -22.584 1.00 85.94 96 VAL A C 1
ATOM 800 O O . VAL A 1 96 ? 21.113 10.227 -23.283 1.00 85.94 96 VAL A O 1
ATOM 803 N N . GLY A 1 97 ? 19.888 8.880 -21.988 1.00 83.25 97 GLY A N 1
ATOM 804 C CA . GLY A 1 97 ? 18.620 9.601 -22.076 1.00 83.25 97 GLY A CA 1
ATOM 805 C C . GLY A 1 97 ? 17.783 9.215 -23.296 1.00 83.25 97 GLY A C 1
ATOM 806 O O . GLY A 1 97 ? 16.634 8.804 -23.151 1.00 83.25 97 GLY A O 1
ATOM 807 N N . SER A 1 98 ? 18.345 9.335 -24.502 1.00 85.81 98 SER A N 1
ATOM 808 C CA . SER A 1 98 ? 17.680 8.908 -25.741 1.00 85.81 98 SER A 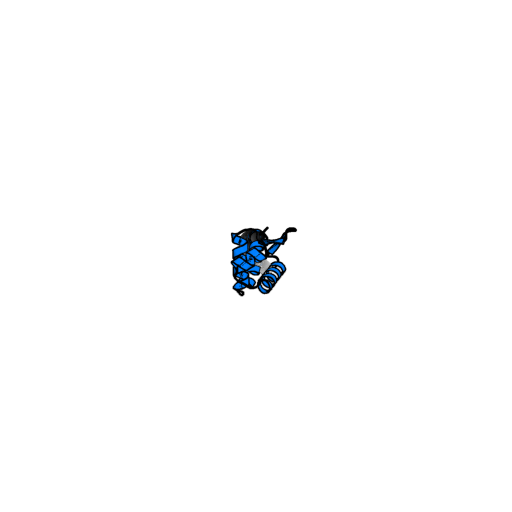CA 1
ATOM 809 C C . SER A 1 98 ? 18.691 8.412 -26.766 1.00 85.81 98 SER A C 1
ATOM 811 O O . SER A 1 98 ? 19.729 9.051 -26.947 1.00 85.81 98 SER A O 1
ATOM 813 N N . MET A 1 99 ? 18.392 7.324 -27.472 1.00 90.56 99 MET A N 1
ATOM 814 C CA . MET A 1 99 ? 19.288 6.789 -28.503 1.00 90.56 99 MET A CA 1
ATOM 815 C C . MET A 1 99 ? 18.554 6.039 -29.610 1.00 90.56 99 MET A C 1
ATOM 817 O O . MET A 1 99 ? 17.418 5.607 -29.430 1.00 90.56 99 MET A O 1
ATOM 821 N N . THR A 1 100 ? 19.191 5.879 -30.771 1.00 91.00 100 THR A N 1
ATOM 822 C CA . THR A 1 100 ? 18.612 5.094 -31.869 1.00 91.00 100 THR A CA 1
ATOM 823 C C . THR A 1 100 ? 18.802 3.593 -31.643 1.00 91.00 100 THR A C 1
ATOM 825 O O . THR A 1 100 ? 19.636 3.155 -30.847 1.00 91.00 100 THR A O 1
ATOM 828 N N . LEU A 1 101 ? 18.046 2.774 -32.376 1.00 88.00 101 LEU A N 1
ATOM 829 C CA . LEU A 1 101 ? 18.155 1.316 -32.286 1.00 88.00 101 LEU A CA 1
ATOM 830 C C . LEU A 1 101 ? 19.537 0.803 -32.745 1.00 88.00 101 LEU A C 1
ATOM 832 O O . LEU A 1 101 ? 20.035 -0.185 -32.203 1.00 88.00 101 LEU A O 1
ATOM 836 N N . ASP A 1 102 ? 20.181 1.491 -33.693 1.00 87.25 102 ASP A N 1
ATOM 837 C CA . ASP A 1 102 ? 21.547 1.183 -34.133 1.00 87.25 102 ASP A CA 1
ATOM 838 C C . ASP A 1 102 ? 22.603 1.567 -33.086 1.00 87.25 102 ASP A C 1
ATOM 840 O O . ASP A 1 102 ? 23.553 0.810 -32.874 1.00 87.25 102 ASP A O 1
ATOM 844 N N . ASP A 1 103 ? 22.422 2.683 -32.378 1.00 87.94 103 ASP A N 1
ATOM 845 C CA . ASP A 1 103 ? 23.310 3.074 -31.275 1.00 87.94 103 ASP A CA 1
ATOM 846 C C . ASP A 1 103 ? 23.213 2.080 -30.116 1.00 87.94 103 ASP A C 1
ATOM 848 O O . ASP A 1 103 ? 24.234 1.611 -29.607 1.00 87.94 103 ASP A O 1
ATOM 852 N N . LEU A 1 104 ? 21.988 1.675 -29.764 1.00 87.38 104 LEU A N 1
ATOM 853 C CA . LEU A 1 104 ? 21.746 0.657 -28.744 1.00 87.38 104 LEU A CA 1
ATOM 854 C C . LEU A 1 104 ? 22.362 -0.691 -29.143 1.00 87.38 104 LEU A C 1
ATOM 856 O O . LEU A 1 104 ? 22.936 -1.388 -28.306 1.00 87.38 104 LEU A O 1
ATOM 860 N N . ARG A 1 105 ? 22.297 -1.052 -30.432 1.00 90.38 105 ARG A N 1
ATOM 861 C CA . ARG A 1 105 ? 22.961 -2.248 -30.967 1.00 90.38 105 ARG A CA 1
ATOM 862 C C . ARG A 1 105 ? 24.468 -2.194 -30.765 1.00 90.38 105 ARG A C 1
ATOM 864 O O . ARG A 1 105 ? 25.054 -3.178 -30.314 1.00 90.38 105 ARG A O 1
ATOM 871 N N . ASN A 1 106 ? 25.083 -1.063 -31.099 1.00 89.44 106 ASN A N 1
ATOM 872 C CA . ASN A 1 106 ? 26.522 -0.877 -30.960 1.00 89.44 106 ASN A CA 1
ATOM 873 C C . ASN A 1 106 ? 26.944 -0.899 -29.480 1.00 89.44 106 ASN A C 1
ATOM 875 O O . ASN A 1 106 ? 27.954 -1.514 -29.151 1.00 89.44 106 ASN A O 1
ATOM 879 N N . ALA A 1 107 ? 26.143 -0.311 -28.586 1.00 87.81 107 ALA A N 1
ATOM 880 C CA . ALA A 1 107 ? 26.402 -0.293 -27.147 1.00 87.81 107 ALA A CA 1
ATOM 881 C C . ALA A 1 107 ? 26.243 -1.675 -26.483 1.00 87.81 107 ALA A C 1
ATOM 883 O O . ALA A 1 107 ? 27.031 -2.039 -25.613 1.00 87.81 107 ALA A O 1
ATOM 884 N N . LEU A 1 108 ? 25.256 -2.471 -26.909 1.00 86.69 108 LEU A N 1
ATOM 885 C CA . LEU A 1 108 ? 25.027 -3.830 -26.400 1.00 86.69 108 LEU A CA 1
ATOM 886 C C . LEU A 1 108 ? 25.933 -4.891 -27.040 1.00 86.69 108 LEU A C 1
ATOM 888 O O . LEU A 1 108 ? 25.914 -6.043 -26.602 1.00 86.69 108 LEU A O 1
ATOM 892 N N . GLY A 1 109 ? 26.649 -4.554 -28.119 1.00 87.44 109 GLY A N 1
ATOM 893 C CA . GLY A 1 109 ? 27.455 -5.508 -28.889 1.00 87.44 109 GLY A CA 1
ATOM 894 C C . GLY A 1 109 ? 26.651 -6.705 -29.412 1.00 87.44 109 GLY A C 1
ATOM 895 O O . GLY A 1 109 ? 27.197 -7.788 -29.606 1.00 87.44 109 GLY A O 1
ATOM 896 N N . SER A 1 110 ? 25.338 -6.535 -29.589 1.00 88.19 110 SER A N 1
ATOM 897 C CA . SER A 1 110 ? 24.390 -7.621 -29.848 1.00 88.19 110 SER A CA 1
ATOM 898 C C . SER A 1 110 ? 23.763 -7.493 -31.241 1.00 88.19 110 SER A C 1
ATOM 900 O O . SER A 1 110 ? 23.567 -6.379 -31.718 1.00 88.19 110 SER A O 1
ATOM 902 N N . PRO A 1 111 ? 23.392 -8.600 -31.912 1.00 90.19 111 PRO A N 1
ATOM 903 C CA . PRO A 1 111 ? 22.693 -8.555 -33.195 1.00 90.19 111 PRO A CA 1
ATOM 904 C C . PRO A 1 111 ? 21.417 -7.700 -33.166 1.00 90.19 111 PRO A C 1
ATOM 906 O O . PRO A 1 111 ? 20.614 -7.804 -32.238 1.00 90.19 111 PRO A O 1
ATOM 909 N N . ILE A 1 112 ? 21.175 -6.933 -34.236 1.00 88.75 112 ILE A N 1
ATOM 910 C CA . ILE A 1 112 ? 20.029 -6.006 -34.368 1.00 88.75 112 ILE A CA 1
ATOM 911 C C . ILE A 1 112 ? 18.673 -6.675 -34.079 1.00 88.75 112 ILE A C 1
ATOM 913 O O . ILE A 1 112 ? 17.788 -6.073 -33.478 1.00 88.75 112 ILE A O 1
ATOM 917 N N . VAL A 1 113 ? 18.516 -7.946 -34.460 1.00 89.62 113 VAL A N 1
ATOM 918 C CA . VAL A 1 113 ? 17.282 -8.719 -34.251 1.00 89.62 113 VAL A CA 1
ATOM 919 C C . VAL A 1 113 ? 17.019 -8.952 -32.761 1.00 89.62 113 VAL A C 1
ATOM 921 O O . VAL A 1 113 ? 15.880 -8.828 -32.311 1.00 89.62 113 VAL A O 1
ATOM 924 N N . LEU A 1 114 ? 18.069 -9.249 -31.987 1.00 86.50 114 LEU A N 1
ATOM 925 C CA . LEU A 1 114 ? 17.961 -9.425 -30.540 1.00 86.50 114 LEU A CA 1
ATOM 926 C C . LEU A 1 114 ? 17.649 -8.093 -29.866 1.00 86.50 114 LEU A C 1
ATOM 928 O O . LEU A 1 114 ? 16.714 -8.027 -29.078 1.00 86.50 114 LEU A O 1
ATOM 932 N N . VAL A 1 115 ? 18.349 -7.025 -30.246 1.00 87.00 115 VAL A N 1
ATOM 933 C CA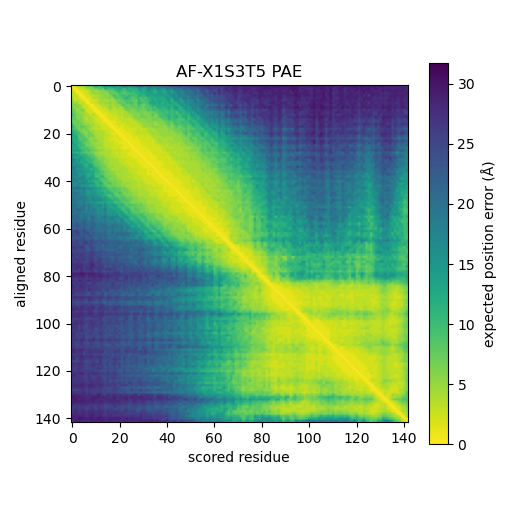 . VAL A 1 115 ? 18.118 -5.669 -29.721 1.00 87.00 115 VAL A CA 1
ATOM 934 C C . VAL A 1 115 ? 16.676 -5.231 -29.966 1.00 87.00 115 VAL A C 1
ATOM 936 O O . VAL A 1 115 ? 16.004 -4.784 -29.043 1.00 87.00 115 VAL A O 1
ATOM 939 N N . LYS A 1 116 ? 16.145 -5.461 -31.171 1.00 88.62 116 LYS A N 1
ATOM 940 C CA . LYS A 1 116 ? 14.745 -5.168 -31.497 1.00 88.62 116 LYS A CA 1
ATOM 941 C C . LYS A 1 116 ? 13.769 -5.936 -30.601 1.00 88.62 116 LYS A C 1
ATOM 943 O O . LYS A 1 116 ? 12.786 -5.358 -30.149 1.00 88.62 116 LYS A O 1
ATOM 948 N N . LYS A 1 117 ? 14.048 -7.209 -30.302 1.00 88.94 117 LYS A N 1
ATOM 949 C CA . LYS A 1 117 ? 13.239 -8.015 -29.373 1.00 88.94 117 LYS A CA 1
ATOM 950 C C . LYS A 1 117 ? 13.323 -7.488 -27.935 1.00 88.94 117 LYS A C 1
ATOM 952 O O . LYS A 1 117 ? 12.303 -7.446 -27.255 1.00 88.94 117 LYS A O 1
ATOM 957 N N . LEU A 1 118 ? 14.506 -7.063 -27.482 1.00 87.12 118 LEU A N 1
ATOM 958 C CA . LEU A 1 118 ? 14.698 -6.456 -26.159 1.00 87.12 118 LEU A CA 1
ATOM 959 C C . LEU A 1 118 ? 13.892 -5.157 -26.040 1.00 87.12 118 LEU A C 1
ATOM 961 O O . LEU A 1 118 ? 13.099 -5.031 -25.115 1.00 87.12 118 LEU A O 1
ATOM 965 N N . VAL A 1 119 ? 14.014 -4.255 -27.019 1.00 87.25 119 VAL A N 1
ATOM 966 C CA . VAL A 1 119 ? 13.264 -2.989 -27.077 1.00 87.25 119 VAL A CA 1
ATOM 967 C C . VAL A 1 119 ? 11.757 -3.241 -27.098 1.00 87.25 119 VAL A C 1
ATOM 969 O O . VAL A 1 119 ? 11.031 -2.630 -26.327 1.00 87.25 119 VAL A O 1
ATOM 972 N N . GLN A 1 120 ? 11.276 -4.190 -27.906 1.00 87.56 120 GLN A N 1
ATOM 973 C CA . GLN A 1 120 ? 9.855 -4.558 -27.934 1.00 87.56 120 GLN A CA 1
ATOM 974 C C . GLN A 1 120 ? 9.360 -5.109 -26.596 1.00 87.56 120 GLN A C 1
ATOM 976 O O . GLN A 1 120 ? 8.243 -4.808 -26.185 1.00 87.56 120 GLN A O 1
ATOM 981 N N . ASN A 1 121 ? 10.160 -5.928 -25.916 1.00 86.62 121 ASN A N 1
ATOM 982 C CA . ASN A 1 121 ? 9.796 -6.444 -24.602 1.00 86.62 121 ASN A CA 1
ATOM 983 C C . ASN A 1 121 ? 9.740 -5.318 -23.560 1.00 86.62 121 ASN A C 1
ATOM 985 O O . ASN A 1 121 ? 8.782 -5.270 -22.799 1.00 86.62 121 ASN A O 1
ATOM 989 N N . LEU A 1 122 ? 10.703 -4.391 -23.582 1.00 84.00 122 LEU A N 1
ATOM 990 C CA . LEU A 1 122 ? 10.764 -3.218 -22.699 1.00 84.00 122 LEU A CA 1
ATOM 991 C C . LEU A 1 122 ? 9.635 -2.208 -22.978 1.00 84.00 122 LEU A C 1
ATOM 993 O O . LEU A 1 122 ? 9.110 -1.582 -22.061 1.00 84.00 122 LEU A O 1
ATOM 997 N N . GLN A 1 123 ? 9.198 -2.106 -24.233 1.00 85.12 123 GLN A N 1
ATOM 998 C CA . GLN A 1 123 ? 8.029 -1.323 -24.626 1.00 85.12 123 GLN A CA 1
ATOM 999 C C . GLN A 1 123 ? 6.718 -1.976 -24.154 1.00 85.12 123 GLN A C 1
ATOM 1001 O O . GLN A 1 123 ? 5.812 -1.283 -23.703 1.00 85.12 123 GLN A O 1
ATOM 1006 N N . LYS A 1 124 ? 6.607 -3.314 -24.200 1.00 84.94 124 LYS A N 1
ATOM 1007 C CA . LYS A 1 124 ? 5.415 -4.044 -23.717 1.00 84.94 124 LYS A CA 1
ATOM 1008 C C . LYS A 1 124 ? 5.169 -3.879 -22.219 1.00 84.94 124 LYS A C 1
ATOM 1010 O O . LYS A 1 124 ? 4.015 -3.870 -21.807 1.00 84.94 124 LYS A O 1
ATOM 1015 N N . VAL A 1 125 ? 6.230 -3.760 -21.423 1.00 79.88 125 VAL A N 1
ATOM 1016 C CA . VAL A 1 125 ? 6.140 -3.491 -19.975 1.00 79.88 125 VAL A CA 1
ATOM 1017 C C . VAL A 1 125 ? 6.041 -1.993 -19.649 1.00 79.88 125 VAL A C 1
ATOM 1019 O O . VAL A 1 125 ? 6.050 -1.613 -18.479 1.00 79.88 125 VAL A O 1
ATOM 1022 N N . ASP A 1 126 ? 5.880 -1.146 -20.674 1.00 79.75 126 ASP A N 1
ATOM 1023 C CA . ASP A 1 126 ? 5.693 0.305 -20.556 1.00 79.75 126 ASP A CA 1
ATOM 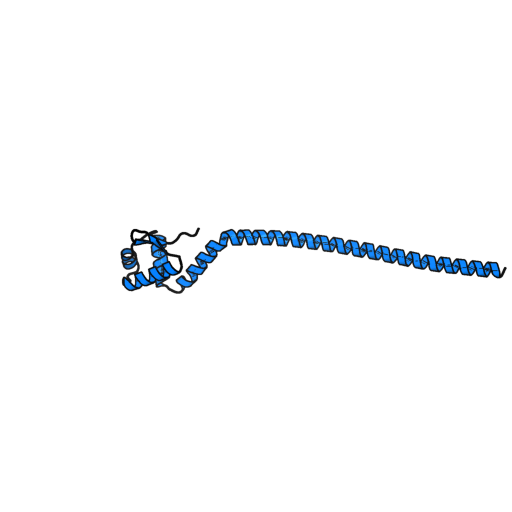1024 C C . ASP A 1 126 ? 6.877 1.018 -19.875 1.00 79.75 126 ASP A C 1
ATOM 1026 O O . ASP A 1 126 ? 6.692 1.957 -19.104 1.00 79.75 12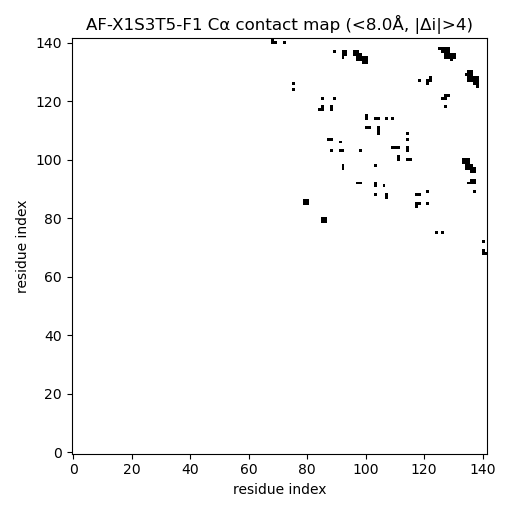6 ASP A O 1
ATOM 1030 N N . LEU A 1 127 ? 8.101 0.541 -20.133 1.00 81.25 127 LEU A N 1
ATOM 1031 C CA . LEU A 1 127 ? 9.337 1.141 -19.617 1.00 81.25 127 LEU A CA 1
ATOM 1032 C C . LEU A 1 127 ? 10.093 1.952 -20.671 1.00 81.25 127 LEU A C 1
ATOM 1034 O O . LEU A 1 127 ? 10.789 2.901 -20.316 1.00 81.25 127 LEU A O 1
ATOM 1038 N N . PHE A 1 128 ? 9.939 1.616 -21.953 1.00 87.00 128 PHE A N 1
ATOM 1039 C CA . PHE A 1 128 ? 10.483 2.387 -23.072 1.00 87.00 128 PHE A CA 1
ATOM 1040 C C . PHE A 1 128 ? 9.375 3.076 -23.865 1.00 87.00 128 PHE A C 1
ATOM 1042 O O . PHE A 1 128 ? 8.341 2.471 -24.153 1.00 87.00 128 PHE A O 1
ATOM 1049 N N . GLU A 1 129 ? 9.646 4.303 -24.296 1.00 86.25 129 GLU A N 1
ATOM 1050 C CA . GLU A 1 129 ? 8.898 4.987 -25.346 1.00 86.25 129 GLU A CA 1
ATOM 1051 C C . GLU A 1 129 ? 9.777 5.135 -26.593 1.00 86.25 129 GLU A C 1
ATOM 1053 O O . GLU A 1 129 ? 11.009 5.138 -26.515 1.00 86.25 129 GLU A O 1
ATOM 1058 N N . ILE A 1 130 ? 9.131 5.212 -27.755 1.00 86.56 130 ILE A N 1
ATOM 1059 C CA . ILE A 1 130 ? 9.797 5.482 -29.026 1.00 86.56 130 ILE A CA 1
ATOM 1060 C C . ILE A 1 130 ? 9.156 6.740 -29.596 1.00 86.56 130 ILE A C 1
ATOM 1062 O O . ILE A 1 130 ? 7.935 6.773 -29.753 1.00 86.56 130 ILE A O 1
ATOM 1066 N N . ASP A 1 131 ? 9.966 7.758 -29.873 1.00 84.56 131 ASP A N 1
ATOM 1067 C CA . ASP A 1 131 ? 9.493 9.000 -30.481 1.00 84.56 131 ASP A CA 1
ATOM 1068 C C . ASP A 1 131 ? 9.200 8.831 -31.987 1.00 84.56 131 ASP A C 1
ATOM 1070 O O . ASP A 1 131 ? 9.568 7.834 -32.617 1.00 84.56 131 ASP A O 1
ATOM 1074 N N . ASP A 1 132 ? 8.558 9.833 -32.593 1.00 76.38 132 ASP A N 1
ATOM 1075 C CA . ASP A 1 132 ? 8.238 9.837 -34.031 1.00 76.38 132 ASP A CA 1
ATOM 1076 C C . ASP A 1 132 ? 9.492 9.798 -34.930 1.00 76.38 132 ASP A C 1
ATOM 1078 O O . ASP A 1 132 ? 9.410 9.475 -36.116 1.00 76.38 132 ASP A O 1
ATOM 1082 N N . ALA A 1 133 ? 10.668 10.110 -34.371 1.00 78.50 133 ALA A N 1
ATOM 1083 C CA . ALA A 1 133 ? 11.962 10.044 -35.042 1.00 78.50 133 ALA A CA 1
ATOM 1084 C C . ALA A 1 133 ? 12.659 8.675 -34.880 1.00 78.50 133 ALA A C 1
ATOM 1086 O O . ALA A 1 133 ? 13.746 8.474 -35.428 1.00 78.50 133 ALA A O 1
ATOM 1087 N N . GLY A 1 134 ? 12.050 7.725 -34.163 1.00 79.44 134 GLY A N 1
ATOM 1088 C CA . GLY A 1 134 ? 12.582 6.382 -33.935 1.00 79.44 134 GLY A CA 1
ATOM 1089 C C . GLY A 1 134 ? 13.657 6.291 -32.846 1.00 79.44 134 GLY A C 1
ATOM 1090 O O . GLY A 1 134 ? 14.379 5.290 -32.792 1.00 79.44 134 GLY A O 1
ATOM 1091 N N . LYS A 1 135 ? 13.794 7.309 -31.990 1.00 87.12 135 LYS A N 1
ATOM 1092 C CA . LYS A 1 135 ? 14.656 7.273 -30.805 1.00 87.12 135 LYS A CA 1
ATOM 1093 C C . LYS A 1 135 ? 13.930 6.624 -29.640 1.00 87.12 135 LYS A C 1
ATOM 1095 O O . LYS A 1 135 ? 12.745 6.843 -29.427 1.00 87.12 135 LYS A O 1
ATOM 1100 N N . ILE A 1 136 ? 14.682 5.840 -28.882 1.00 88.94 136 ILE A N 1
ATOM 1101 C CA . ILE A 1 136 ? 14.231 5.103 -27.710 1.00 88.94 136 ILE A CA 1
ATOM 1102 C C . ILE A 1 136 ? 14.633 5.903 -26.470 1.00 88.94 136 ILE A C 1
ATOM 1104 O O . ILE A 1 136 ? 15.812 6.243 -26.326 1.00 88.94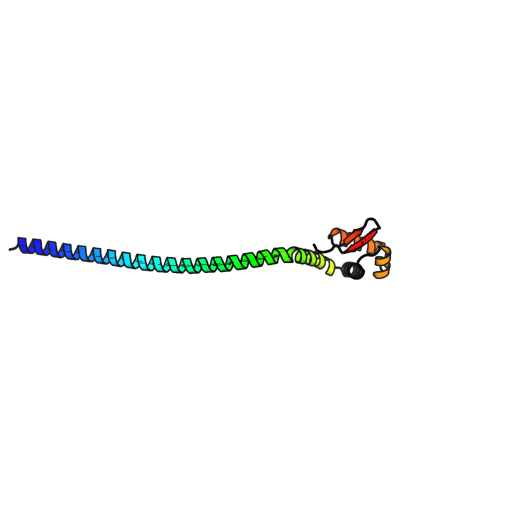 136 ILE A O 1
ATOM 1108 N N . SER A 1 137 ? 13.681 6.163 -25.578 1.00 86.62 137 SER A N 1
ATOM 1109 C CA . SER A 1 137 ? 13.889 6.792 -24.266 1.00 86.62 137 SER A CA 1
ATOM 1110 C C . SER A 1 137 ? 13.227 5.973 -23.159 1.00 86.62 137 SER A C 1
ATOM 1112 O O . SER A 1 137 ? 12.278 5.219 -23.388 1.00 86.62 137 SER A O 1
ATOM 1114 N N . VAL A 1 138 ? 13.743 6.106 -21.934 1.00 85.44 138 VAL A N 1
ATOM 1115 C CA . VAL A 1 138 ? 13.087 5.548 -20.744 1.00 85.44 138 VAL A CA 1
ATOM 1116 C C . VAL A 1 138 ? 11.895 6.423 -20.383 1.00 85.44 138 VAL A C 1
ATOM 1118 O O . VAL A 1 138 ? 12.030 7.641 -20.239 1.00 85.44 138 VAL A O 1
ATOM 1121 N N . LYS A 1 139 ? 10.735 5.795 -20.197 1.00 81.31 139 LYS A N 1
ATOM 1122 C CA . LYS A 1 139 ? 9.529 6.481 -19.745 1.00 81.31 139 LYS A CA 1
ATOM 1123 C C . LYS A 1 139 ? 9.741 6.977 -18.316 1.00 81.31 139 LYS A C 1
ATOM 1125 O O . LYS A 1 139 ? 10.039 6.193 -17.414 1.00 81.31 139 LYS A O 1
ATOM 1130 N N . LYS A 1 140 ? 9.611 8.288 -18.106 1.00 71.62 140 LYS A N 1
ATOM 1131 C CA . LYS A 1 140 ? 9.777 8.890 -16.778 1.00 71.62 140 LYS A CA 1
ATOM 1132 C C . LYS A 1 140 ? 8.651 8.443 -15.847 1.00 71.62 140 LYS A C 1
ATOM 1134 O O . LYS A 1 140 ? 7.503 8.320 -16.265 1.00 71.62 140 LYS A O 1
ATOM 1139 N N . ILE A 1 141 ? 9.000 8.220 -14.582 1.00 63.53 141 ILE A N 1
ATOM 1140 C CA . ILE A 1 141 ? 8.030 7.989 -13.510 1.00 63.53 141 ILE A CA 1
ATOM 1141 C C . ILE A 1 141 ? 7.302 9.315 -13.264 1.00 63.53 141 ILE A C 1
ATOM 1143 O O . ILE A 1 141 ? 7.933 10.268 -12.805 1.00 63.53 141 ILE A O 1
ATOM 1147 N N . GLU A 1 142 ? 6.010 9.376 -13.581 1.00 53.16 142 GLU A N 1
ATOM 1148 C CA . GLU A 1 142 ? 5.099 10.429 -13.101 1.00 53.16 142 GLU A CA 1
ATOM 1149 C C . GLU A 1 142 ? 4.433 10.018 -11.783 1.00 53.16 142 GLU A C 1
ATOM 1151 O O . GLU A 1 142 ? 4.075 8.825 -11.618 1.00 53.16 142 GLU A O 1
#

Mean predicted aligned error: 13.68 Å

Radius of gyration: 41.02 Å; Cα contacts (8 Å, |Δi|>4): 79; chains: 1; bounding box: 80×22×111 Å